Protein AF-A0A359BEY5-F1 (afdb_monomer_lite)

Radius of gyration: 17.37 Å; chains: 1; bounding box: 33×26×47 Å

Secondary structure (DSSP, 8-state):
-HHHHHHHHHHHHHHHHHHHHHHHHHHHHHHHTTSS---S-TTS------HHHHHHHHHHHHHHHHHHHHHHH-

Structure (mmCIF, N/CA/C/O backbone):
data_AF-A0A359BEY5-F1
#
_entry.id   AF-A0A359BEY5-F1
#
loop_
_atom_site.group_PDB
_atom_site.id
_atom_site.type_symbol
_atom_site.label_atom_id
_atom_site.label_alt_id
_atom_site.label_comp_id
_atom_site.label_asym_id
_atom_site.label_entity_id
_atom_site.label_seq_id
_atom_site.pdbx_PDB_ins_code
_atom_site.Cartn_x
_atom_site.Cartn_y
_atom_site.Cartn_z
_atom_site.occupancy
_atom_site.B_iso_or_equiv
_atom_site.auth_seq_id
_atom_site.auth_comp_id
_atom_site.auth_asym_id
_atom_site.auth_atom_id
_atom_site.pdbx_PDB_model_num
ATOM 1 N N . MET A 1 1 ? 11.386 -8.073 -17.805 1.00 65.06 1 MET A N 1
ATOM 2 C CA . MET A 1 1 ? 11.305 -8.085 -16.323 1.00 65.06 1 MET A CA 1
ATOM 3 C C . MET A 1 1 ? 10.402 -6.970 -15.821 1.00 65.06 1 MET A C 1
ATOM 5 O O . MET A 1 1 ? 9.504 -7.260 -15.049 1.00 65.06 1 MET A O 1
ATOM 9 N N . GLU A 1 2 ? 10.553 -5.753 -16.335 1.00 76.50 2 GLU A N 1
ATOM 10 C CA . GLU A 1 2 ? 9.694 -4.590 -16.064 1.00 76.50 2 GLU A CA 1
ATOM 11 C C . GLU A 1 2 ? 8.176 -4.875 -16.077 1.00 76.50 2 GLU A C 1
ATOM 13 O O . GLU A 1 2 ? 7.495 -4.592 -15.098 1.00 76.50 2 GLU A O 1
ATOM 18 N N . THR A 1 3 ? 7.648 -5.547 -17.111 1.00 83.31 3 THR A N 1
ATOM 19 C CA . THR A 1 3 ? 6.210 -5.876 -17.224 1.00 83.31 3 THR A CA 1
ATOM 20 C C . THR A 1 3 ? 5.684 -6.731 -16.066 1.00 83.31 3 THR A C 1
ATOM 22 O O . THR A 1 3 ? 4.548 -6.553 -15.629 1.00 83.31 3 THR A O 1
ATOM 25 N N . ILE A 1 4 ? 6.504 -7.649 -15.539 1.00 83.94 4 ILE A N 1
ATOM 26 C CA . ILE A 1 4 ? 6.126 -8.505 -14.403 1.00 83.94 4 ILE A CA 1
ATOM 27 C C . ILE A 1 4 ? 6.054 -7.660 -13.131 1.00 83.94 4 ILE A C 1
ATOM 29 O O . ILE A 1 4 ? 5.093 -7.770 -12.373 1.00 83.94 4 ILE A O 1
ATOM 33 N N . ILE A 1 5 ? 7.039 -6.784 -12.920 1.00 81.06 5 ILE A N 1
ATOM 34 C CA . ILE A 1 5 ? 7.103 -5.944 -11.721 1.00 81.06 5 ILE A CA 1
ATOM 35 C C . ILE A 1 5 ? 5.969 -4.905 -11.735 1.00 81.06 5 ILE A C 1
ATOM 37 O O . ILE A 1 5 ? 5.292 -4.737 -10.724 1.00 81.06 5 ILE A O 1
ATOM 41 N N . LEU A 1 6 ? 5.680 -4.294 -12.890 1.00 87.06 6 LEU A N 1
ATOM 42 C CA . LEU A 1 6 ? 4.519 -3.416 -13.082 1.00 87.06 6 LEU A CA 1
ATOM 43 C C . LEU A 1 6 ? 3.198 -4.139 -12.789 1.00 87.06 6 LEU A C 1
ATOM 45 O O . LEU A 1 6 ? 2.358 -3.609 -12.065 1.00 87.06 6 LEU A O 1
ATOM 49 N N . SER A 1 7 ? 3.028 -5.365 -13.293 1.00 87.94 7 SER A N 1
ATOM 50 C CA . SER A 1 7 ? 1.809 -6.153 -13.055 1.00 87.94 7 SER A CA 1
ATOM 51 C C . SER A 1 7 ? 1.595 -6.432 -11.563 1.00 87.94 7 SER A C 1
ATOM 53 O O . SER A 1 7 ? 0.497 -6.241 -11.042 1.00 87.94 7 SER A O 1
ATOM 55 N N . VAL A 1 8 ? 2.654 -6.828 -10.850 1.00 87.00 8 VAL A N 1
ATOM 56 C CA . VAL A 1 8 ? 2.613 -7.060 -9.396 1.00 87.00 8 VAL A CA 1
ATOM 57 C C . VAL A 1 8 ? 2.332 -5.763 -8.633 1.00 87.00 8 VAL A C 1
ATOM 59 O O . VAL A 1 8 ? 1.536 -5.767 -7.694 1.00 87.00 8 VAL A O 1
ATOM 62 N N . HIS A 1 9 ? 2.935 -4.647 -9.047 1.00 88.56 9 HIS A N 1
ATOM 63 C CA . HIS A 1 9 ? 2.736 -3.343 -8.418 1.00 88.56 9 HIS A CA 1
ATOM 64 C C . HIS A 1 9 ? 1.279 -2.866 -8.518 1.00 88.56 9 HIS A C 1
ATOM 66 O O . HIS A 1 9 ? 0.701 -2.437 -7.518 1.00 88.56 9 HIS A O 1
ATOM 72 N N . VAL A 1 10 ? 0.652 -3.012 -9.691 1.00 90.62 10 VAL A N 1
ATOM 73 C CA . VAL A 1 10 ? -0.761 -2.653 -9.907 1.00 90.62 10 VAL A CA 1
ATOM 74 C C . VAL A 1 10 ? -1.692 -3.501 -9.036 1.00 90.62 10 VAL A C 1
ATOM 76 O O . VAL A 1 10 ? -2.600 -2.959 -8.403 1.00 90.62 10 VAL A O 1
ATOM 79 N N . LEU A 1 11 ? -1.452 -4.814 -8.940 1.00 91.19 11 LEU A N 1
ATOM 80 C CA . LEU A 1 11 ? -2.244 -5.706 -8.083 1.00 91.19 11 LEU A CA 1
ATOM 81 C C . LEU A 1 11 ? -2.100 -5.359 -6.593 1.00 91.19 11 LEU A C 1
ATOM 83 O O . LEU A 1 11 ? -3.098 -5.323 -5.872 1.00 91.19 11 LEU A O 1
ATOM 87 N N . LEU A 1 12 ? -0.880 -5.056 -6.137 1.00 88.81 12 LEU A N 1
ATOM 88 C CA . LEU A 1 12 ? -0.627 -4.579 -4.774 1.00 88.81 12 LEU A CA 1
ATOM 89 C C . LEU A 1 12 ? -1.361 -3.264 -4.491 1.00 88.81 12 LEU A C 1
ATOM 91 O O . LEU A 1 12 ? -1.987 -3.132 -3.440 1.00 88.81 12 LEU A O 1
ATOM 95 N N . GLY A 1 13 ? -1.328 -2.315 -5.429 1.00 90.69 13 GLY A N 1
ATOM 96 C CA . GLY A 1 13 ? -2.036 -1.041 -5.308 1.00 90.69 13 GLY A CA 1
ATOM 97 C C . GLY A 1 13 ? -3.545 -1.232 -5.162 1.00 90.69 13 GLY A C 1
ATOM 98 O O . GLY A 1 13 ? -4.151 -0.691 -4.237 1.00 90.69 13 GLY A O 1
ATOM 99 N N . ALA A 1 14 ? -4.148 -2.071 -6.008 1.00 92.38 14 ALA A N 1
ATOM 100 C CA . ALA A 1 14 ? -5.571 -2.396 -5.923 1.00 92.38 14 ALA A CA 1
ATOM 101 C C . ALA A 1 14 ? -5.943 -3.045 -4.576 1.00 92.38 14 ALA A C 1
ATOM 103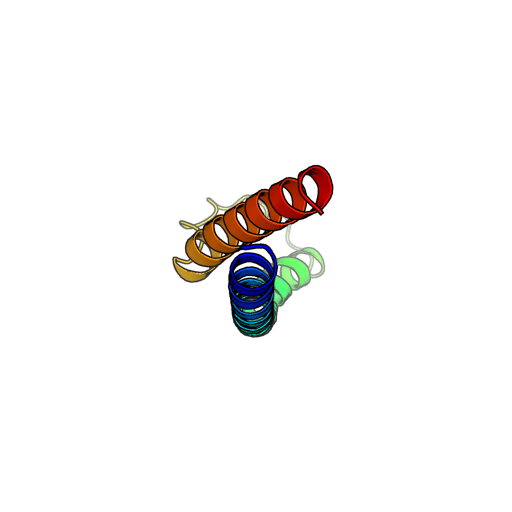 O O . ALA A 1 14 ? -6.955 -2.681 -3.972 1.00 92.38 14 ALA A O 1
ATOM 104 N N . ALA A 1 15 ? -5.108 -3.958 -4.068 1.00 88.62 15 ALA A N 1
ATOM 105 C CA . ALA A 1 15 ? -5.314 -4.595 -2.768 1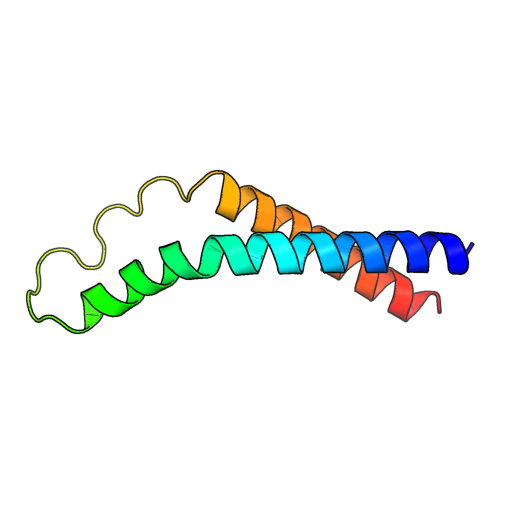.00 88.62 15 ALA A CA 1
ATOM 106 C C . ALA A 1 15 ? -5.244 -3.589 -1.606 1.00 88.62 15 ALA A C 1
ATOM 108 O O . ALA A 1 15 ? -6.104 -3.610 -0.723 1.00 88.62 15 ALA A O 1
ATOM 109 N N . VAL A 1 16 ? -4.263 -2.678 -1.615 1.00 89.88 16 VAL A N 1
ATOM 110 C CA . VAL A 1 16 ? -4.134 -1.621 -0.597 1.00 89.88 16 VAL A CA 1
ATOM 111 C C . VAL A 1 16 ? -5.342 -0.686 -0.630 1.00 89.88 16 VAL A C 1
ATOM 113 O O . VAL A 1 16 ? -5.914 -0.415 0.425 1.00 89.88 16 VAL A O 1
ATOM 116 N N . ILE A 1 17 ? -5.784 -0.248 -1.813 1.00 88.81 17 ILE A N 1
ATOM 117 C CA . ILE A 1 17 ? -6.977 0.602 -1.961 1.00 88.81 17 ILE A CA 1
ATOM 118 C C . ILE A 1 17 ? -8.208 -0.102 -1.380 1.00 88.81 17 ILE A C 1
ATOM 120 O O . ILE A 1 17 ? -8.902 0.475 -0.544 1.00 88.81 17 ILE A O 1
ATOM 124 N N . GLY A 1 18 ? -8.452 -1.361 -1.758 1.00 89.38 18 GLY A N 1
ATOM 125 C CA . GLY A 1 18 ? -9.584 -2.138 -1.247 1.00 89.38 18 GLY A CA 1
ATOM 126 C C . GLY A 1 18 ? -9.570 -2.269 0.279 1.00 89.38 18 GLY A C 1
ATOM 127 O O . GLY A 1 18 ? -10.585 -2.029 0.934 1.00 89.38 18 GLY A O 1
ATOM 128 N N . LEU A 1 19 ? -8.411 -2.577 0.867 1.00 86.38 19 LEU A N 1
ATOM 129 C CA . LEU A 1 19 ? -8.268 -2.684 2.321 1.00 86.38 19 LEU A CA 1
ATOM 130 C C . LEU A 1 19 ? -8.468 -1.346 3.040 1.00 86.38 19 LEU A C 1
ATOM 132 O O . LEU A 1 19 ? -9.098 -1.321 4.097 1.00 86.38 19 LEU A O 1
ATOM 136 N N . VAL A 1 20 ? -7.961 -0.242 2.488 1.00 85.62 20 VAL A N 1
ATOM 137 C CA . VAL A 1 20 ? -8.132 1.102 3.064 1.00 85.62 20 VAL A CA 1
ATOM 138 C C . VAL A 1 20 ? -9.596 1.534 3.019 1.00 85.62 20 VAL A C 1
ATOM 140 O O . VAL A 1 20 ? -10.096 2.064 4.011 1.00 85.62 20 VAL A O 1
ATOM 143 N N . LEU A 1 21 ? -10.311 1.264 1.924 1.00 86.44 21 LEU A N 1
ATOM 144 C CA . LEU A 1 21 ? -11.741 1.576 1.810 1.00 86.44 21 LEU A CA 1
ATOM 145 C C . LEU A 1 21 ? -12.571 0.843 2.871 1.00 86.44 21 LEU A C 1
ATOM 147 O O . LEU A 1 21 ? -13.422 1.455 3.512 1.00 86.44 21 LEU A O 1
ATOM 151 N N . ILE A 1 22 ? -12.265 -0.430 3.133 1.00 84.88 22 ILE A N 1
ATOM 152 C CA . ILE A 1 22 ? -12.911 -1.212 4.202 1.00 84.88 22 ILE A CA 1
ATOM 153 C C . ILE A 1 22 ? -12.580 -0.642 5.599 1.00 84.88 22 ILE A C 1
ATOM 155 O O . ILE A 1 22 ? -13.364 -0.788 6.535 1.00 84.88 22 ILE A O 1
ATOM 159 N N . GLN A 1 23 ? -11.435 0.026 5.764 1.00 78.31 23 GLN A N 1
ATOM 160 C CA . GLN A 1 23 ? -10.967 0.556 7.052 1.00 78.31 23 GLN A CA 1
ATOM 161 C C . GLN A 1 23 ? -11.448 1.976 7.372 1.00 78.31 23 GLN A C 1
ATOM 163 O O . GLN A 1 23 ? -11.453 2.341 8.550 1.00 78.31 23 GLN A O 1
ATOM 168 N N . GLN A 1 24 ? -11.897 2.753 6.378 1.00 68.00 24 GLN A N 1
ATOM 169 C CA . GLN A 1 24 ? -12.348 4.144 6.555 1.00 68.00 24 GLN A CA 1
ATOM 170 C C . GLN A 1 24 ? -13.487 4.281 7.579 1.00 68.00 24 GLN A C 1
ATOM 172 O O . GLN A 1 24 ? -13.488 5.221 8.371 1.00 68.00 24 GLN A O 1
ATOM 177 N N . GLY A 1 25 ? -14.390 3.295 7.646 1.00 64.62 25 GLY A N 1
ATOM 178 C CA . GLY A 1 25 ? -15.487 3.285 8.619 1.00 64.62 25 GLY A CA 1
ATOM 179 C C . GLY A 1 25 ? -15.026 3.206 10.077 1.00 64.62 25 GLY A C 1
ATOM 180 O O . GLY A 1 25 ? -15.649 3.809 10.936 1.00 64.62 25 GLY A O 1
ATOM 181 N N . LYS A 1 26 ? -13.900 2.536 10.366 1.00 62.09 26 LYS A N 1
ATOM 182 C CA . LYS A 1 26 ? -13.413 2.357 11.747 1.00 62.09 26 LYS A CA 1
ATOM 183 C C . LYS A 1 26 ? -12.533 3.508 12.250 1.00 62.09 26 LYS A C 1
ATOM 185 O O . LYS A 1 26 ? -12.354 3.665 13.453 1.00 62.09 26 LYS A O 1
ATOM 190 N N . GLY A 1 27 ? -11.954 4.294 11.339 1.00 59.00 27 GLY A N 1
ATOM 191 C CA . GLY A 1 27 ? -11.165 5.486 11.675 1.00 59.00 27 GLY A CA 1
ATOM 192 C C . GLY A 1 27 ? -12.018 6.740 11.884 1.00 59.00 27 GLY A C 1
ATOM 193 O O . GLY A 1 27 ? -11.646 7.604 12.675 1.00 59.00 27 GLY A O 1
ATOM 194 N N . ALA A 1 28 ? -13.176 6.819 11.221 1.00 58.56 28 ALA A N 1
ATOM 195 C CA . ALA A 1 28 ? -14.118 7.927 11.366 1.00 58.56 28 ALA A CA 1
ATOM 196 C C . ALA A 1 28 ? -14.679 8.039 12.799 1.00 58.56 28 ALA A C 1
ATOM 198 O O . ALA A 1 28 ? -14.773 9.145 13.334 1.00 58.56 28 ALA A O 1
ATOM 199 N N . ASP A 1 29 ? -14.945 6.902 13.454 1.00 60.22 29 ASP A N 1
ATOM 200 C CA . ASP A 1 29 ? -15.419 6.845 14.847 1.00 60.22 29 ASP A CA 1
ATOM 201 C C . ASP A 1 29 ? -14.405 7.427 15.845 1.00 60.22 29 ASP A C 1
ATOM 203 O O . ASP A 1 29 ? -14.779 8.062 16.832 1.00 60.22 29 ASP A O 1
ATOM 207 N N . ALA A 1 30 ? -13.106 7.256 15.573 1.00 59.78 30 ALA A N 1
ATOM 208 C CA . ALA A 1 30 ? -12.045 7.799 16.413 1.00 59.78 30 ALA A CA 1
ATOM 209 C C . ALA A 1 30 ? -11.935 9.328 16.305 1.00 59.78 30 AL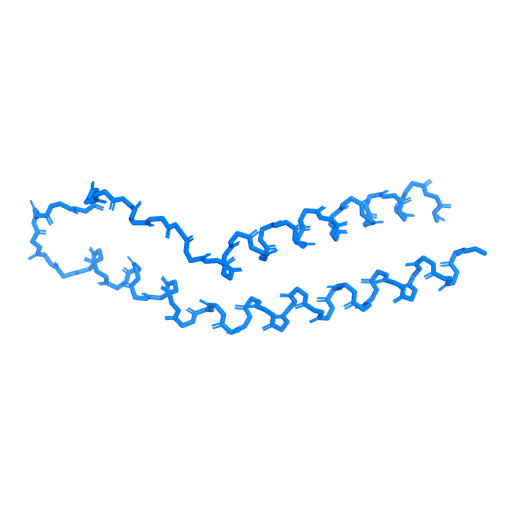A A C 1
ATOM 211 O O . ALA A 1 30 ? -11.524 9.954 17.271 1.00 59.78 30 ALA A O 1
ATOM 212 N N . GLY A 1 31 ? -12.300 9.935 15.168 1.00 59.84 31 GLY A N 1
ATOM 213 C CA . GLY A 1 31 ? -12.308 11.393 14.973 1.00 59.84 31 GLY A CA 1
ATOM 214 C C . GLY A 1 31 ? -13.576 12.075 15.497 1.00 59.84 31 GLY A C 1
ATOM 215 O O . GLY A 1 31 ? -13.516 13.196 16.000 1.00 59.84 31 GLY A O 1
ATOM 216 N N . ALA A 1 32 ? -14.717 11.383 15.436 1.00 61.56 32 ALA A N 1
ATOM 217 C CA . ALA A 1 32 ? -16.001 11.880 15.932 1.00 61.56 32 ALA A CA 1
ATOM 218 C C . ALA A 1 32 ? -16.032 12.046 17.466 1.00 61.56 32 ALA A C 1
ATOM 220 O O . ALA A 1 32 ? -16.705 12.942 17.979 1.00 61.56 32 ALA A O 1
ATOM 221 N N . SER A 1 33 ? -15.267 11.236 18.205 1.00 59.59 33 SER A N 1
ATOM 222 C CA . SER A 1 33 ? -15.185 11.299 19.671 1.00 59.59 33 SER A CA 1
ATOM 223 C C . SER A 1 33 ? -14.435 12.528 20.208 1.00 59.59 33 SER A C 1
ATOM 225 O O . SER A 1 33 ? -14.638 12.899 21.362 1.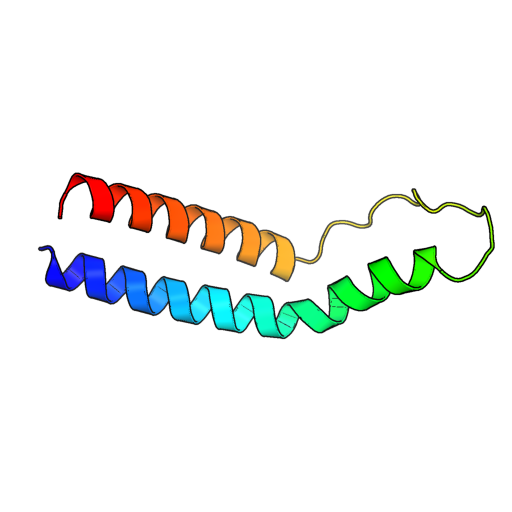00 59.59 33 SER A O 1
ATOM 227 N N . PHE A 1 34 ? -13.636 13.218 19.383 1.00 61.47 34 PHE A N 1
ATOM 228 C CA . PHE A 1 34 ? -12.955 14.464 19.767 1.00 61.47 34 PHE A CA 1
ATOM 229 C C . PHE A 1 34 ? -13.880 15.697 19.778 1.00 61.47 34 PHE A C 1
ATOM 231 O O . PHE A 1 34 ? -13.511 16.723 20.347 1.00 61.47 34 PHE A O 1
ATOM 238 N N . GLY A 1 35 ? -15.066 15.625 19.157 1.00 65.25 35 GLY A N 1
ATOM 239 C CA . GLY A 1 35 ? -15.992 16.761 19.025 1.00 65.25 35 GLY A CA 1
ATOM 240 C C . GLY A 1 35 ? -17.063 16.873 20.121 1.00 65.25 35 GLY A C 1
ATOM 241 O O . GLY A 1 35 ? -17.672 17.931 20.269 1.00 65.25 35 GLY A O 1
ATOM 242 N N . GLY A 1 36 ? -17.307 15.807 20.892 1.00 69.25 36 GLY A N 1
ATOM 243 C CA . GLY A 1 36 ? -18.317 15.761 21.954 1.00 69.25 36 GLY A CA 1
ATOM 244 C C . GLY A 1 36 ? -17.680 15.936 23.329 1.00 69.25 36 GLY A C 1
ATOM 245 O O . GLY A 1 36 ? -17.081 15.005 23.855 1.00 69.25 36 GLY A O 1
ATOM 246 N N . GLY A 1 37 ? -17.777 17.133 23.905 1.00 62.84 37 GLY A N 1
ATOM 247 C CA . GLY A 1 37 ? -17.097 17.503 25.146 1.00 62.84 37 GLY A CA 1
ATOM 248 C C . GLY A 1 37 ? -17.312 16.539 26.320 1.00 62.84 37 GLY A C 1
ATOM 249 O O . GLY A 1 37 ? -18.358 16.545 26.955 1.00 62.84 37 GLY A O 1
ATOM 250 N N . ALA A 1 38 ? -16.269 15.790 26.669 1.00 53.66 38 ALA A N 1
ATOM 251 C CA . ALA A 1 38 ? -15.992 15.333 28.025 1.00 53.66 38 ALA A CA 1
ATOM 252 C C . ALA A 1 38 ? -14.501 14.989 28.111 1.00 53.66 38 ALA A C 1
ATOM 254 O O . ALA A 1 38 ? -14.009 14.099 27.425 1.00 53.66 38 ALA A O 1
ATOM 255 N N . SER A 1 39 ? -13.778 15.709 28.966 1.00 58.19 39 SER A N 1
ATOM 256 C CA . SER A 1 39 ? -12.350 15.549 29.273 1.00 58.19 39 SER A CA 1
ATOM 257 C C . SER A 1 39 ? -12.045 14.241 30.031 1.00 58.19 39 SER A C 1
ATOM 259 O O . SER A 1 39 ? -11.308 14.240 31.015 1.00 58.19 39 SER A O 1
ATOM 261 N N . GLN A 1 40 ? -12.631 13.121 29.609 1.00 52.44 40 GLN A N 1
ATOM 262 C CA . GLN A 1 40 ? -12.390 11.796 30.163 1.00 52.44 40 GLN A CA 1
ATOM 263 C C . GLN A 1 40 ? -11.678 10.937 29.112 1.00 52.44 40 GLN A C 1
ATOM 265 O O . GLN A 1 40 ? -12.281 10.333 28.233 1.00 52.44 40 GLN A O 1
ATOM 270 N N . THR A 1 41 ? -10.348 10.892 29.226 1.00 59.88 41 THR A N 1
ATOM 271 C CA . THR A 1 41 ? -9.458 9.882 28.620 1.00 59.88 41 THR A CA 1
ATOM 272 C C . THR A 1 41 ? -9.429 9.786 27.087 1.00 59.88 41 THR A C 1
ATOM 274 O O . THR A 1 41 ? -9.442 8.697 26.526 1.00 59.88 41 THR A O 1
ATOM 277 N N . VAL A 1 42 ? -9.247 10.910 26.391 1.00 51.47 42 VAL A N 1
ATOM 278 C CA . VAL A 1 42 ? -8.894 10.939 24.949 1.00 51.47 42 VAL A CA 1
ATOM 279 C C . VAL A 1 42 ? -7.646 10.085 24.619 1.00 51.47 42 VAL A C 1
ATOM 281 O O . VAL A 1 42 ? -7.482 9.606 23.502 1.00 51.47 42 VAL A O 1
ATOM 284 N N . PHE A 1 43 ? -6.803 9.823 25.623 1.00 58.09 43 PHE A N 1
ATOM 285 C CA . PHE A 1 43 ? -5.674 8.889 25.576 1.00 58.09 43 PHE A CA 1
ATOM 286 C C . PHE A 1 43 ? -5.923 7.607 26.385 1.00 58.09 43 PHE A C 1
ATOM 288 O O . PHE A 1 43 ? -5.005 7.075 27.012 1.00 58.09 43 PHE A O 1
ATOM 295 N N . GLY A 1 44 ? -7.160 7.106 26.423 1.00 59.72 44 GLY A N 1
ATOM 296 C CA . GLY A 1 44 ? -7.425 5.744 26.881 1.00 59.72 44 GLY A CA 1
ATOM 297 C C . GLY A 1 44 ? -6.511 4.783 26.122 1.00 59.72 44 GLY A C 1
ATOM 298 O O . GLY A 1 44 ? -6.256 5.000 24.937 1.00 59.72 44 GLY A O 1
ATOM 299 N N . SER A 1 45 ? -5.962 3.778 26.814 1.00 54.28 45 SER A N 1
ATOM 300 C CA . SER A 1 45 ? -4.977 2.845 26.256 1.00 54.28 45 SER A CA 1
ATOM 301 C C . SER A 1 45 ? -5.422 2.415 24.864 1.00 54.28 45 SER A C 1
ATOM 303 O O . SER A 1 45 ? -6.438 1.726 24.753 1.00 54.28 45 SER A O 1
ATOM 305 N N . ALA A 1 46 ? -4.719 2.873 23.822 1.00 59.19 46 ALA A N 1
ATOM 306 C CA . ALA A 1 46 ? -5.036 2.534 22.447 1.00 59.19 46 ALA A CA 1
ATOM 307 C C . ALA A 1 46 ? -5.055 1.006 22.360 1.00 59.19 46 ALA A C 1
ATOM 309 O O . ALA A 1 46 ? -4.006 0.359 22.389 1.00 59.19 46 ALA A O 1
ATOM 310 N N . GLY A 1 47 ? -6.257 0.424 22.371 1.00 58.78 47 GLY A N 1
ATOM 311 C CA . GLY A 1 47 ? -6.429 -1.016 22.291 1.00 58.78 47 GLY A CA 1
ATOM 312 C C . GLY A 1 47 ? -5.690 -1.497 21.053 1.00 58.78 47 GLY A C 1
ATOM 313 O O . GLY A 1 47 ? -5.716 -0.807 20.032 1.00 58.78 47 GLY A O 1
ATOM 314 N N . SER A 1 48 ? -4.986 -2.629 21.173 1.00 59.75 48 SER A N 1
ATOM 315 C CA . SER A 1 48 ? -4.181 -3.236 20.105 1.00 59.75 48 SER A CA 1
ATOM 316 C C . SER A 1 48 ? -4.827 -2.977 18.746 1.00 59.75 48 SER A C 1
ATOM 318 O O . SER A 1 48 ? -5.913 -3.492 18.472 1.00 59.75 48 SER A O 1
ATOM 320 N N . GLY A 1 49 ? -4.192 -2.118 17.936 1.00 64.31 49 GLY A N 1
ATOM 321 C CA . GLY A 1 49 ? -4.724 -1.734 16.635 1.00 64.31 49 GLY A CA 1
ATOM 322 C C . GLY A 1 49 ? -5.172 -2.981 15.879 1.00 64.31 49 GLY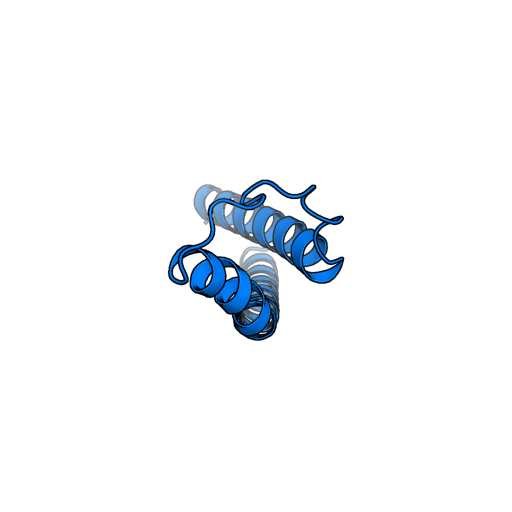 A C 1
ATOM 323 O O . GLY A 1 49 ? -4.456 -3.986 15.853 1.00 64.31 49 GLY A O 1
ATOM 324 N N . SER A 1 50 ? -6.387 -2.927 15.331 1.00 74.38 50 SER A N 1
ATOM 325 C CA . SER A 1 50 ? -7.027 -4.036 14.620 1.00 74.38 50 SER A CA 1
ATOM 326 C C . SER A 1 50 ? -6.046 -4.776 13.712 1.00 74.38 50 SER A C 1
ATOM 328 O O . SER A 1 50 ? -5.287 -4.127 12.995 1.00 74.38 50 SER A O 1
ATOM 330 N N . PHE A 1 51 ? -6.116 -6.110 13.661 1.00 82.56 51 PHE A N 1
ATOM 331 C CA . PHE A 1 51 ? -5.305 -6.933 12.749 1.00 82.56 51 PHE A CA 1
ATOM 332 C C . PHE A 1 51 ? -5.277 -6.365 11.319 1.00 82.56 51 PHE A C 1
ATOM 334 O O . PHE A 1 51 ? -4.211 -6.213 10.732 1.00 82.56 51 PHE A O 1
ATOM 341 N N . LEU A 1 52 ? -6.440 -5.935 10.817 1.00 81.12 52 LEU A N 1
ATOM 342 C CA . LEU A 1 52 ? -6.580 -5.290 9.508 1.00 81.12 52 LEU A CA 1
ATOM 343 C C . LEU A 1 52 ? -5.720 -4.023 9.332 1.00 81.12 52 LEU A C 1
ATOM 345 O O . LEU A 1 52 ? -5.139 -3.838 8.270 1.00 81.12 52 LEU A O 1
ATOM 349 N N . VAL A 1 53 ? -5.587 -3.180 10.361 1.00 82.19 53 VAL A N 1
ATOM 350 C CA . VAL A 1 53 ? -4.760 -1.959 10.304 1.00 82.19 53 VAL A CA 1
ATOM 351 C C . VAL A 1 53 ? -3.277 -2.323 10.234 1.00 82.19 53 VAL A C 1
ATOM 353 O O . VAL A 1 53 ? -2.540 -1.746 9.441 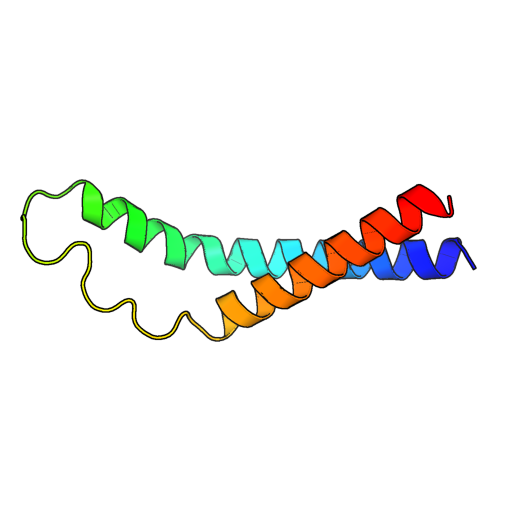1.00 82.19 53 VAL A O 1
ATOM 356 N N . LYS A 1 54 ? -2.837 -3.324 11.009 1.00 84.25 54 LYS A N 1
ATOM 357 C CA . LYS A 1 54 ? -1.452 -3.827 10.955 1.00 84.25 54 LYS A CA 1
ATOM 358 C C . LYS A 1 54 ? -1.134 -4.457 9.595 1.00 84.25 54 LYS A C 1
ATOM 360 O O . LYS A 1 54 ? -0.064 -4.215 9.044 1.00 84.25 54 LYS A O 1
ATOM 365 N N . LEU A 1 55 ? -2.081 -5.216 9.039 1.00 87.25 55 LEU A N 1
ATOM 366 C CA . LEU A 1 55 ? -1.973 -5.814 7.709 1.00 87.25 55 LEU A CA 1
ATOM 367 C C . LEU A 1 55 ? -1.863 -4.742 6.616 1.00 87.25 55 LEU A C 1
ATOM 369 O O . LEU A 1 55 ? -0.964 -4.814 5.782 1.00 87.25 55 LEU A O 1
ATOM 373 N N . THR A 1 56 ? -2.722 -3.720 6.646 1.00 88.00 56 THR A N 1
ATOM 374 C CA . THR A 1 56 ? -2.670 -2.609 5.682 1.00 88.00 56 THR A CA 1
ATOM 375 C C . THR A 1 56 ? -1.396 -1.797 5.812 1.00 88.00 56 THR A C 1
ATOM 377 O O . THR A 1 56 ? -0.812 -1.445 4.792 1.00 88.00 56 THR A O 1
ATOM 380 N N . ALA A 1 57 ? -0.918 -1.542 7.031 1.00 86.19 57 ALA A N 1
ATOM 381 C CA . ALA A 1 57 ? 0.356 -0.859 7.237 1.00 86.19 57 ALA A CA 1
ATOM 382 C C . ALA A 1 57 ? 1.504 -1.621 6.553 1.00 86.19 57 ALA A C 1
ATOM 384 O O . ALA A 1 57 ? 2.241 -1.028 5.765 1.00 86.19 57 ALA A O 1
ATOM 385 N N . GLY A 1 58 ? 1.593 -2.940 6.769 1.00 89.38 58 GLY A N 1
ATOM 386 C CA . GLY A 1 58 ? 2.594 -3.797 6.125 1.00 89.38 58 GLY A CA 1
ATOM 387 C C . GLY A 1 58 ? 2.477 -3.830 4.598 1.00 89.38 58 GLY A C 1
ATOM 388 O O . GLY A 1 58 ? 3.474 -3.651 3.900 1.00 89.38 58 GLY A O 1
ATOM 389 N N . LEU A 1 59 ? 1.262 -3.996 4.064 1.00 88.25 59 LEU A N 1
ATOM 390 C CA . LEU A 1 59 ? 1.028 -4.009 2.615 1.00 88.25 59 LEU A CA 1
ATOM 391 C C . LEU A 1 59 ? 1.317 -2.652 1.962 1.00 88.25 59 LEU A C 1
ATOM 393 O O . LEU A 1 59 ? 1.896 -2.616 0.879 1.00 88.25 59 LEU A O 1
ATOM 397 N N . SER A 1 60 ? 0.981 -1.539 2.621 1.00 88.38 60 SER A N 1
ATOM 398 C CA . SER A 1 60 ? 1.290 -0.198 2.112 1.00 88.38 60 SER A CA 1
ATOM 399 C C . SER A 1 60 ? 2.797 0.066 2.086 1.00 88.38 60 SER A C 1
ATOM 401 O O . SER A 1 60 ? 3.307 0.600 1.104 1.00 88.38 60 SER A O 1
ATOM 403 N N . ALA A 1 61 ? 3.533 -0.379 3.111 1.00 91.00 61 ALA A N 1
ATOM 404 C CA . ALA A 1 61 ? 4.986 -0.261 3.146 1.00 91.00 61 ALA A CA 1
ATOM 405 C C . ALA A 1 61 ? 5.630 -1.055 2.000 1.00 91.00 61 ALA A C 1
ATOM 407 O O . ALA A 1 61 ? 6.500 -0.539 1.299 1.00 91.00 61 ALA A O 1
ATOM 408 N N . LEU A 1 62 ? 5.153 -2.279 1.748 1.00 87.94 62 LEU A N 1
ATOM 409 C CA . LEU A 1 62 ? 5.623 -3.098 0.631 1.00 87.94 62 LEU A CA 1
ATOM 410 C C . LEU A 1 62 ? 5.302 -2.462 -0.732 1.00 87.94 62 LEU A C 1
ATOM 412 O O . LEU A 1 62 ? 6.145 -2.468 -1.632 1.00 87.94 62 LEU A O 1
ATOM 416 N N . PHE A 1 63 ? 4.111 -1.876 -0.881 1.00 89.62 63 PHE A N 1
ATOM 417 C CA . PHE A 1 63 ? 3.729 -1.132 -2.081 1.00 89.62 63 PHE A CA 1
ATOM 418 C C . PHE A 1 63 ? 4.680 0.045 -2.340 1.00 89.62 63 PHE A C 1
ATOM 420 O O . PHE A 1 63 ? 5.167 0.193 -3.461 1.00 89.62 63 PHE A O 1
ATOM 427 N N . PHE A 1 64 ? 5.022 0.821 -1.307 1.00 89.06 64 PHE A N 1
ATOM 428 C CA . PHE A 1 64 ? 5.990 1.918 -1.406 1.00 89.06 64 PHE A CA 1
ATOM 429 C C . PHE A 1 64 ? 7.391 1.443 -1.795 1.00 89.06 64 PHE A C 1
ATOM 431 O O . PHE A 1 64 ? 8.008 2.035 -2.677 1.00 89.06 64 PHE A O 1
ATOM 438 N N . ILE A 1 65 ? 7.886 0.355 -1.199 1.00 90.38 65 ILE A N 1
ATOM 439 C CA . ILE A 1 65 ? 9.189 -0.230 -1.565 1.00 90.38 65 ILE A CA 1
ATOM 440 C C . ILE A 1 65 ? 9.190 -0.645 -3.038 1.00 90.38 65 ILE A C 1
ATOM 442 O O . ILE A 1 65 ? 10.140 -0.360 -3.769 1.00 90.38 65 ILE A O 1
ATOM 446 N N . THR A 1 66 ? 8.107 -1.279 -3.490 1.00 83.81 66 THR A N 1
ATOM 447 C CA . THR A 1 66 ? 7.951 -1.686 -4.892 1.00 83.81 66 THR A CA 1
ATOM 448 C C . THR A 1 66 ? 7.891 -0.461 -5.810 1.00 83.81 66 THR A C 1
ATOM 450 O O . THR A 1 66 ? 8.532 -0.467 -6.855 1.00 83.81 66 THR A O 1
ATOM 453 N N . SER A 1 67 ? 7.201 0.610 -5.398 1.00 85.25 67 SER A N 1
ATOM 454 C CA . SER A 1 67 ? 7.132 1.885 -6.130 1.00 85.25 67 SER A CA 1
ATOM 455 C C . SER A 1 67 ? 8.503 2.540 -6.286 1.00 85.25 67 SER A C 1
ATOM 457 O O . SER A 1 67 ? 8.841 2.985 -7.377 1.00 85.25 67 SER A O 1
ATOM 459 N N . LEU A 1 68 ? 9.293 2.602 -5.209 1.00 89.12 68 LEU A N 1
ATOM 460 C CA . LEU A 1 68 ? 10.639 3.180 -5.231 1.00 89.12 68 LEU A CA 1
ATOM 461 C C . LEU A 1 68 ? 11.590 2.342 -6.083 1.00 89.12 68 LEU A C 1
ATOM 463 O O . LEU A 1 68 ? 12.380 2.885 -6.844 1.00 89.12 68 LEU A O 1
ATOM 467 N N . THR A 1 69 ? 11.481 1.017 -5.990 1.00 85.12 69 THR A N 1
ATOM 468 C CA . THR A 1 69 ? 12.270 0.089 -6.807 1.00 85.12 69 THR A CA 1
ATOM 469 C C . THR A 1 69 ? 11.957 0.270 -8.292 1.00 85.12 69 THR A C 1
ATOM 471 O O . THR A 1 69 ? 12.875 0.334 -9.103 1.00 85.12 69 THR A O 1
ATOM 474 N N . LEU A 1 70 ? 10.676 0.416 -8.651 1.00 80.12 70 LEU A N 1
ATOM 475 C CA . LEU A 1 70 ? 10.268 0.737 -10.019 1.00 80.12 70 LEU A CA 1
ATOM 476 C C . LEU A 1 70 ? 10.810 2.089 -10.470 1.00 80.12 70 LEU A C 1
ATOM 478 O O . LEU A 1 70 ? 11.349 2.165 -11.558 1.00 80.12 70 LEU A O 1
ATOM 482 N N . ALA A 1 71 ? 10.725 3.122 -9.632 1.00 84.25 71 ALA A N 1
ATOM 483 C CA . ALA A 1 71 ? 11.195 4.464 -9.974 1.00 84.25 71 ALA A CA 1
ATOM 484 C C . ALA A 1 71 ? 12.713 4.559 -10.213 1.00 84.25 71 ALA A C 1
ATOM 486 O O . ALA A 1 71 ? 13.167 5.499 -10.853 1.00 84.25 71 ALA A O 1
ATOM 487 N N . VAL A 1 72 ? 13.501 3.631 -9.660 1.00 85.38 72 VAL A N 1
ATOM 488 C CA . VAL A 1 72 ? 14.960 3.581 -9.855 1.00 85.38 72 VAL A CA 1
ATOM 489 C C . VAL A 1 72 ? 15.351 2.717 -11.061 1.00 85.38 72 VAL A C 1
ATOM 491 O O . VAL A 1 72 ? 16.413 2.933 -11.639 1.00 85.38 72 VAL A O 1
ATOM 494 N N . ILE A 1 73 ? 14.537 1.714 -11.411 1.00 78.06 73 ILE A N 1
ATOM 495 C CA . ILE A 1 73 ? 14.850 0.721 -12.455 1.00 78.06 73 ILE A CA 1
ATOM 496 C C . ILE A 1 73 ? 14.181 1.045 -13.802 1.00 78.06 73 ILE A C 1
ATOM 498 O O . ILE A 1 73 ? 14.734 0.671 -14.836 1.00 78.06 73 ILE A O 1
ATOM 502 N N . ALA A 1 74 ? 13.001 1.669 -13.787 1.00 67.88 74 ALA A N 1
ATOM 503 C CA . ALA A 1 74 ? 12.283 2.143 -14.973 1.00 67.88 74 ALA A CA 1
ATOM 504 C C . ALA A 1 74 ? 12.816 3.508 -15.425 1.00 67.88 74 ALA A C 1
ATOM 506 O O . ALA A 1 74 ? 12.887 3.720 -16.655 1.00 67.88 74 ALA A O 1
#

Sequence (74 aa):
METIILSVHVLLGAAVIGLVLIQQGKGADAGASFGGGASQTVFGSAGSGSFLVKLTAGLSALFFITSLTLAVIA

pLDDT: mean 76.39, std 13.07, range [51.47, 92.38]

Foldseek 3Di:
DLVVLVVVLVVLVVVLVVLVVVCPVVVVVLVVVVPDDDPPPNPDPPPDPDPSVVVSVVSVVVSVVSVVVSVVVD